Protein AF-A0A2A2JD00-F1 (afdb_monomer)

pLDDT: mean 73.94, std 16.07, range [34.22, 93.06]

Sequence (160 aa):
MKYFLAFIACAAAISVYSAYAQPIVPVPTADVITALKNIIAKLQTLVDSLTDTTFTTIYEILNELKNLLVSAPAGQIAGIISSLSTQILSLLTGALLQNPLGILGGNLLDLSVLTSLLNGVIAQLTAILAQLTTGLPITVPPVTLPVSLPTLPVPIPLLL

Nearest PDB structures (foldseek):
  2lfd-assembly1_A  TM=3.601E-01  e=4.058E+00  Escherichia coli

Secondary structure (DSSP, 8-state):
-HHHHHHHHHHHHHHHHHHH---SS---HHHHHHHHHHHHHHHHHHHHH-----HHHHHHHHHHHHHHHHT-SSHHHHHHHHHHHHHHHHHHHHHHHH-GGGGGSS--S-HHHHHHHHHHHHHHHHHHHHHHHHT----PPP----------PPPPP---

Solvent-accessible surface area (backbone atoms only — not comparable to full-atom values): 9407 Å² total; per-residue (Å²): 112,78,64,56,60,53,40,53,52,48,54,52,49,40,60,49,49,56,75,62,50,62,62,92,60,95,66,59,67,69,59,39,49,52,48,49,52,52,50,43,53,52,53,50,49,52,56,76,65,61,84,70,30,27,52,66,55,50,44,52,51,51,52,50,50,42,53,48,42,77,60,40,70,38,33,68,59,19,48,54,49,34,51,51,52,51,50,54,51,51,53,51,51,55,35,39,74,77,39,68,66,32,75,80,51,57,70,53,53,61,59,69,59,56,46,49,55,53,51,53,49,46,52,53,53,49,50,48,49,52,25,65,76,67,75,46,82,79,75,78,76,77,82,81,74,94,62,83,70,81,74,74,80,74,81,77,80,82,83,126

Mean predicted aligned error: 10.52 Å

Foldseek 3Di:
DVLVVVQVVLLVLLVVLLVVFAQPDDDPLVLQLVLLVVLLVVLVVLLVPDDAAASVNLSVVSVVLSVSLVSRNHSVLNNLSSVLSVVSVVQQVVLCVVPVCSNVDHGSHDSVVNSVSSVVSSVQSVLQSVCSVVVHDRDRDDPPDPDPDPPDPDPDPPDD

Radius of gyration: 17.59 Å; Cα contacts (8 Å, |Δi|>4): 135; chains: 1; bounding box: 35×56×49 Å

Structure (mmCIF, N/CA/C/O backbone):
data_AF-A0A2A2JD00-F1
#
_entry.id   AF-A0A2A2JD00-F1
#
loop_
_atom_site.group_PDB
_atom_site.id
_atom_site.type_symbol
_atom_site.label_atom_id
_atom_site.label_alt_id
_atom_site.label_comp_id
_atom_site.label_asym_id
_atom_site.label_entity_id
_atom_site.label_seq_id
_atom_site.pdbx_PDB_ins_code
_atom_site.Cartn_x
_atom_site.Cartn_y
_atom_site.Cartn_z
_atom_site.occupancy
_atom_site.B_iso_or_equiv
_atom_site.auth_seq_id
_atom_site.auth_comp_id
_atom_site.auth_asym_id
_atom_site.auth_atom_id
_atom_site.pdbx_PDB_model_num
ATOM 1 N N . MET A 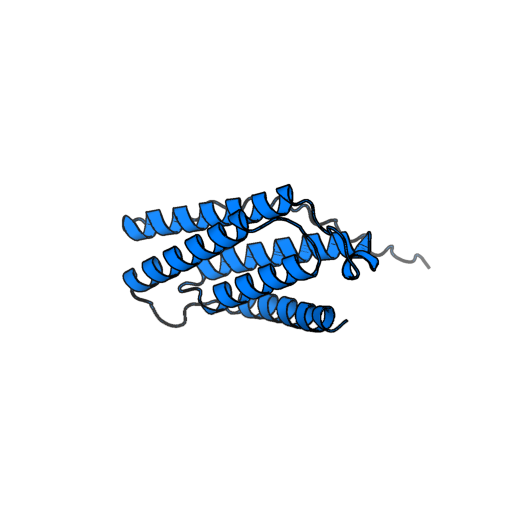1 1 ? 0.309 1.030 -23.909 1.00 49.91 1 MET A N 1
ATOM 2 C CA . MET A 1 1 ? -0.621 2.172 -23.711 1.00 49.91 1 MET A CA 1
ATOM 3 C C . MET A 1 1 ? -1.849 1.874 -22.836 1.00 49.91 1 MET A C 1
ATOM 5 O O . MET A 1 1 ? -2.216 2.769 -22.089 1.00 49.91 1 MET A O 1
ATOM 9 N N . LYS A 1 2 ? -2.464 0.671 -22.837 1.00 52.97 2 LYS A N 1
ATOM 10 C CA . LYS A 1 2 ? -3.618 0.357 -21.949 1.00 52.97 2 LYS A CA 1
ATOM 11 C C . LYS A 1 2 ? -3.350 0.603 -20.449 1.00 52.97 2 LYS A C 1
ATOM 13 O O . LYS A 1 2 ? -4.216 1.131 -19.764 1.00 52.97 2 LYS A O 1
ATOM 18 N N . TYR A 1 3 ? -2.144 0.299 -19.968 1.00 58.22 3 TYR A N 1
ATOM 19 C CA . TYR A 1 3 ? -1.772 0.483 -18.559 1.00 58.22 3 TYR A CA 1
ATOM 20 C C . TYR A 1 3 ? -1.554 1.943 -18.149 1.00 58.22 3 TYR A C 1
ATOM 22 O O . TYR A 1 3 ? -1.701 2.267 -16.982 1.00 58.22 3 TYR A O 1
ATOM 30 N N . PHE A 1 4 ? -1.251 2.844 -19.088 1.00 64.44 4 PHE A N 1
ATOM 31 C CA . PHE A 1 4 ? -0.940 4.239 -18.761 1.00 64.44 4 PHE A CA 1
ATOM 32 C C . PHE A 1 4 ? -2.195 5.044 -18.392 1.00 64.44 4 PHE A C 1
ATOM 34 O O . PHE A 1 4 ? -2.208 5.773 -17.408 1.00 64.44 4 PHE A O 1
ATOM 41 N N . LEU A 1 5 ? -3.292 4.854 -19.130 1.00 64.50 5 LEU A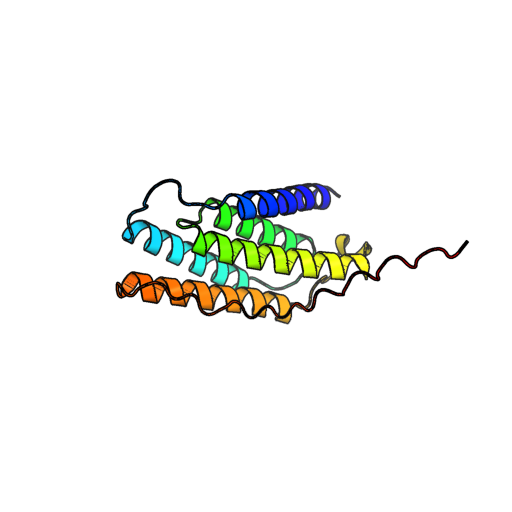 N 1
ATOM 42 C CA . LEU A 1 5 ? -4.590 5.449 -18.788 1.00 64.50 5 LEU A CA 1
ATOM 43 C C . LEU A 1 5 ? -5.165 4.858 -17.493 1.00 64.50 5 LEU A C 1
ATOM 45 O O . LEU A 1 5 ? -5.657 5.602 -16.648 1.00 64.50 5 LEU A O 1
ATOM 49 N N . ALA A 1 6 ? -5.054 3.536 -17.310 1.00 64.38 6 ALA A N 1
ATOM 50 C CA . ALA A 1 6 ? -5.448 2.871 -16.066 1.00 64.38 6 ALA A CA 1
ATOM 51 C C . ALA A 1 6 ? -4.623 3.370 -14.868 1.00 64.38 6 ALA A C 1
ATOM 53 O O . ALA A 1 6 ? -5.159 3.562 -13.780 1.00 64.38 6 ALA A O 1
ATOM 54 N N . PHE A 1 7 ? -3.338 3.649 -15.086 1.00 69.31 7 PHE A N 1
ATOM 55 C CA . PHE A 1 7 ? -2.452 4.253 -14.103 1.00 69.31 7 PHE A CA 1
ATOM 56 C C . PHE A 1 7 ? -2.889 5.669 -13.719 1.00 69.31 7 PHE A C 1
ATOM 58 O O . PHE A 1 7 ? -3.037 5.939 -12.532 1.00 69.31 7 PHE A O 1
ATOM 65 N N . ILE A 1 8 ? -3.162 6.553 -14.688 1.00 70.19 8 ILE A N 1
ATOM 66 C CA . ILE A 1 8 ? -3.635 7.919 -14.397 1.00 70.19 8 ILE A CA 1
ATOM 67 C C . ILE A 1 8 ? -4.949 7.872 -13.609 1.00 70.19 8 ILE A C 1
ATOM 69 O O . ILE A 1 8 ? -5.103 8.588 -12.622 1.00 70.19 8 ILE A O 1
ATOM 73 N N . ALA A 1 9 ? -5.876 6.992 -13.997 1.00 71.69 9 ALA A N 1
ATOM 74 C CA . ALA A 1 9 ? -7.127 6.798 -13.271 1.00 71.69 9 ALA A CA 1
ATOM 75 C C . ALA A 1 9 ? -6.897 6.275 -11.841 1.00 71.69 9 ALA A C 1
ATOM 77 O O . ALA A 1 9 ? -7.543 6.744 -10.905 1.00 71.69 9 ALA A O 1
ATOM 78 N N . CYS A 1 10 ? -5.959 5.343 -11.652 1.00 74.75 10 CYS A N 1
ATOM 79 C CA . CYS A 1 10 ? -5.591 4.825 -10.335 1.00 74.75 10 CYS A CA 1
ATOM 80 C C . CYS A 1 10 ? -4.946 5.906 -9.458 1.00 74.75 10 CYS A C 1
ATOM 82 O O . CYS A 1 10 ? -5.324 6.056 -8.299 1.00 74.75 10 CYS A O 1
ATOM 84 N N . ALA A 1 11 ? -4.023 6.692 -10.016 1.00 69.69 11 ALA A N 1
ATOM 85 C CA . ALA A 1 11 ? -3.373 7.801 -9.329 1.00 69.69 11 ALA A CA 1
ATOM 86 C C . ALA A 1 11 ? -4.392 8.865 -8.895 1.00 69.69 11 ALA A C 1
ATOM 88 O O . ALA A 1 11 ? -4.402 9.270 -7.736 1.00 69.69 11 ALA A O 1
ATOM 89 N N . ALA A 1 12 ? -5.309 9.246 -9.790 1.00 70.56 12 ALA A N 1
ATOM 90 C CA . ALA A 1 12 ? -6.382 10.184 -9.479 1.00 70.56 12 ALA A CA 1
ATOM 91 C C . ALA A 1 12 ? -7.335 9.636 -8.404 1.00 70.56 12 ALA A C 1
ATOM 93 O O . ALA A 1 12 ? -7.697 10.360 -7.479 1.00 70.56 12 ALA A O 1
ATOM 94 N N . ALA A 1 13 ? -7.710 8.354 -8.483 1.00 70.00 13 ALA A N 1
ATOM 95 C CA . ALA A 1 13 ? -8.557 7.716 -7.479 1.00 70.00 13 ALA A CA 1
ATOM 96 C C . ALA A 1 13 ? -7.892 7.722 -6.098 1.00 70.00 13 ALA A C 1
ATOM 98 O O . ALA A 1 13 ? -8.535 8.103 -5.124 1.00 70.00 13 ALA A O 1
ATOM 99 N N . ILE A 1 14 ? -6.606 7.368 -6.020 1.00 69.69 14 ILE A N 1
ATOM 100 C CA . ILE A 1 14 ? -5.816 7.462 -4.788 1.00 69.69 14 ILE A CA 1
ATOM 101 C C . ILE A 1 14 ? -5.876 8.894 -4.251 1.00 69.69 14 ILE A C 1
ATOM 103 O O . ILE A 1 14 ? -6.304 9.078 -3.119 1.00 69.69 14 ILE A O 1
ATOM 107 N N . SER A 1 15 ? -5.555 9.907 -5.064 1.00 65.62 15 SER A N 1
ATOM 108 C CA . SER A 1 15 ? -5.590 11.313 -4.634 1.00 65.62 15 SER A CA 1
ATOM 109 C C . SER A 1 15 ? -6.959 11.756 -4.103 1.00 65.62 15 SER A C 1
ATOM 111 O O . SER A 1 15 ? -7.019 12.515 -3.137 1.00 65.62 15 SER A O 1
ATOM 113 N N . VAL A 1 16 ? -8.058 11.270 -4.689 1.00 66.88 16 VAL A N 1
ATOM 114 C CA . VAL A 1 16 ? -9.419 11.565 -4.218 1.00 66.88 16 VAL A CA 1
ATOM 115 C C . VAL A 1 16 ? -9.714 10.842 -2.903 1.00 66.88 16 VAL A C 1
ATOM 117 O O . VAL A 1 16 ? -10.095 11.488 -1.932 1.00 66.88 16 VAL A O 1
ATOM 120 N N . TYR A 1 17 ? -9.504 9.527 -2.818 1.00 65.88 17 TYR A N 1
ATOM 121 C CA . TYR A 1 17 ? -9.761 8.770 -1.584 1.00 65.88 17 TYR A CA 1
ATOM 122 C C . TYR A 1 17 ? -8.909 9.267 -0.412 1.00 65.88 17 TYR A C 1
ATOM 124 O O . TYR A 1 17 ? -9.400 9.369 0.711 1.00 65.88 17 TYR A O 1
ATOM 132 N N . SER A 1 18 ? -7.667 9.664 -0.683 1.00 59.66 18 SER A N 1
ATOM 133 C CA . SER A 1 18 ? -6.764 10.306 0.268 1.00 59.66 18 SER A CA 1
ATOM 134 C C . SER A 1 18 ? -7.331 11.588 0.886 1.00 59.66 18 SER A C 1
ATOM 136 O O . SER A 1 18 ? -7.032 11.879 2.042 1.00 59.66 18 SER A O 1
ATOM 138 N N . ALA A 1 19 ? -8.147 12.342 0.145 1.00 56.69 19 ALA A N 1
ATOM 139 C CA . ALA A 1 19 ? -8.769 13.578 0.617 1.00 56.69 19 ALA A CA 1
ATOM 140 C C . ALA A 1 19 ? -10.056 13.340 1.430 1.00 56.69 19 ALA A C 1
ATOM 142 O O . ALA A 1 19 ? -10.442 14.197 2.222 1.00 56.69 19 ALA A O 1
ATOM 143 N N . TYR A 1 20 ? -10.709 12.184 1.256 1.00 57.91 20 TYR A N 1
ATOM 144 C CA . TYR A 1 20 ? -12.031 11.887 1.828 1.00 57.91 20 TYR A CA 1
ATOM 145 C C . TYR A 1 20 ? -12.048 10.752 2.860 1.00 57.91 20 TYR A C 1
ATOM 147 O O . TYR A 1 20 ? -13.120 10.404 3.355 1.00 57.91 20 TYR A O 1
ATOM 155 N N . ALA A 1 21 ? -10.903 10.163 3.213 1.00 54.38 21 ALA 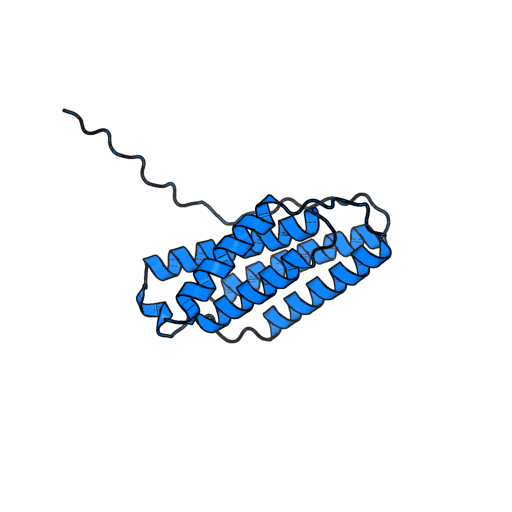A N 1
ATOM 156 C CA . ALA A 1 21 ? -10.849 9.063 4.171 1.00 54.38 21 ALA A CA 1
ATOM 157 C C . ALA A 1 21 ? -11.115 9.527 5.618 1.00 54.38 21 ALA A C 1
ATOM 159 O O . ALA A 1 21 ? -10.206 9.718 6.425 1.00 54.38 21 ALA A O 1
ATOM 160 N N . GLN A 1 22 ? -12.389 9.707 5.954 1.00 52.88 22 GLN A N 1
ATOM 161 C CA . GLN A 1 22 ? -12.879 9.959 7.306 1.00 52.88 22 GLN A CA 1
ATOM 162 C C . GLN A 1 22 ? -13.834 8.817 7.689 1.00 52.88 22 GLN A C 1
ATOM 164 O O . GLN A 1 22 ? -14.703 8.467 6.887 1.00 52.88 22 GLN A O 1
ATOM 169 N N . PRO A 1 23 ? -13.720 8.220 8.889 1.00 51.12 23 PRO A N 1
ATOM 170 C CA . PRO A 1 23 ? -14.723 7.276 9.352 1.00 51.12 23 PRO A CA 1
ATOM 171 C C . PRO A 1 23 ? -15.998 8.055 9.689 1.00 51.12 23 PRO A C 1
ATOM 173 O O . PRO A 1 23 ? -16.019 8.858 10.616 1.00 51.12 23 PRO A O 1
ATOM 176 N N . ILE A 1 24 ? -17.060 7.828 8.916 1.00 50.94 24 ILE A N 1
ATOM 177 C CA . ILE A 1 24 ? -18.369 8.480 9.105 1.00 50.94 24 ILE A CA 1
ATOM 178 C C . ILE A 1 24 ? -19.138 7.821 10.274 1.00 50.94 24 ILE A C 1
ATOM 180 O O . ILE A 1 24 ? -20.125 8.362 10.765 1.00 50.94 24 ILE A O 1
ATOM 184 N N . VAL A 1 25 ? -18.668 6.667 10.770 1.00 50.62 25 VAL A N 1
ATOM 185 C CA . VAL A 1 25 ? -19.297 5.891 11.849 1.00 50.62 25 VAL A CA 1
ATOM 186 C C . VAL A 1 25 ? -18.210 5.253 12.729 1.00 50.62 25 VAL A C 1
ATOM 188 O O . VAL A 1 25 ? -17.207 4.784 12.184 1.00 50.62 25 VAL A O 1
ATOM 191 N N . PRO A 1 26 ? -18.365 5.203 14.067 1.00 58.91 26 PRO A N 1
ATOM 192 C CA . PRO A 1 26 ? -17.464 4.435 14.922 1.00 58.91 26 PRO A CA 1
ATOM 193 C C . PRO A 1 26 ? -17.514 2.944 14.553 1.00 58.91 26 PRO A C 1
ATOM 195 O O . PRO A 1 26 ? -18.545 2.289 14.690 1.00 58.91 26 PRO A O 1
ATOM 198 N N . VAL A 1 27 ? -16.386 2.418 14.072 1.00 65.56 27 VAL A N 1
ATOM 199 C CA . VAL A 1 27 ? -16.188 0.995 13.761 1.00 65.56 27 VAL A CA 1
ATOM 200 C C . VAL A 1 27 ? -15.742 0.270 15.038 1.00 65.56 27 VAL A C 1
ATOM 202 O O . VAL A 1 27 ? -14.886 0.801 15.753 1.00 65.56 27 VAL A O 1
ATOM 205 N N . PRO A 1 28 ? -16.269 -0.929 15.352 1.00 73.69 28 PRO A N 1
ATOM 206 C CA . PRO A 1 28 ? -15.815 -1.703 16.504 1.00 73.69 28 PRO A CA 1
ATOM 207 C C . PRO A 1 28 ? -14.303 -1.961 16.465 1.00 73.69 28 PRO A C 1
ATOM 209 O O . PRO A 1 28 ? -13.758 -2.378 15.444 1.00 73.69 28 PRO A O 1
ATOM 212 N N . THR A 1 29 ? -13.614 -1.781 17.595 1.00 74.56 29 THR A N 1
ATOM 213 C CA . THR A 1 29 ? -12.149 -1.936 17.687 1.00 74.56 29 THR A CA 1
ATOM 214 C C . THR A 1 29 ? -11.658 -3.305 17.198 1.00 74.56 29 THR A C 1
ATOM 216 O O . THR A 1 29 ? -10.599 -3.396 16.582 1.00 74.56 29 THR A O 1
ATOM 219 N N . ALA A 1 30 ? -12.432 -4.373 17.418 1.00 77.56 30 ALA A N 1
ATOM 220 C CA . ALA A 1 30 ? -12.103 -5.720 16.947 1.00 77.56 30 ALA A CA 1
ATOM 221 C C . ALA A 1 30 ? -12.075 -5.829 15.407 1.00 77.56 30 ALA A C 1
ATOM 223 O O . ALA A 1 30 ? -11.189 -6.483 14.846 1.00 77.56 30 ALA A O 1
ATOM 224 N N . ASP A 1 31 ? -12.991 -5.139 14.725 1.00 78.81 31 ASP A N 1
ATOM 225 C CA . ASP A 1 31 ? -13.056 -5.100 13.262 1.00 78.81 31 ASP A CA 1
ATOM 226 C C . ASP A 1 31 ? -11.908 -4.257 12.696 1.00 78.81 31 ASP A C 1
ATOM 228 O O . ASP A 1 31 ? -11.260 -4.659 11.727 1.00 78.81 31 ASP A O 1
ATOM 232 N N . VAL A 1 32 ? -11.570 -3.145 13.365 1.00 80.25 32 VAL A N 1
ATOM 233 C CA . VAL A 1 32 ? -10.391 -2.322 13.038 1.00 80.25 32 VAL A CA 1
ATOM 234 C C . VAL A 1 32 ? -9.104 -3.145 13.151 1.00 80.25 32 VAL A C 1
ATOM 236 O O . VA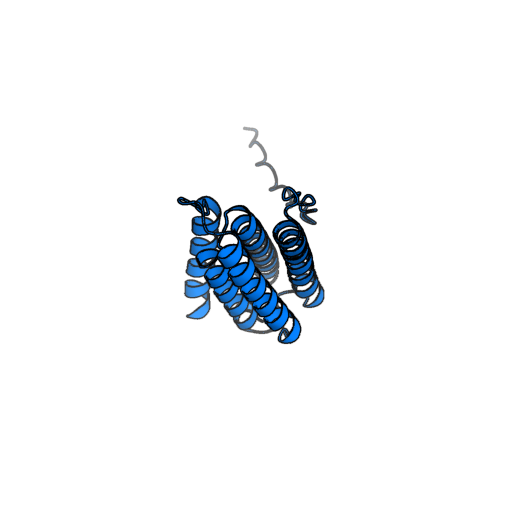L A 1 32 ? -8.280 -3.122 12.237 1.00 80.25 32 VAL A O 1
ATOM 239 N N . ILE A 1 33 ? -8.936 -3.909 14.235 1.00 83.81 33 ILE A N 1
ATOM 240 C CA . ILE A 1 33 ? -7.771 -4.783 14.455 1.00 83.81 33 ILE A CA 1
ATOM 241 C C . ILE A 1 33 ? -7.667 -5.849 13.357 1.00 83.81 33 ILE A C 1
ATOM 243 O O . ILE A 1 33 ? -6.579 -6.083 12.826 1.00 83.81 33 ILE A O 1
ATOM 247 N N . THR A 1 34 ? -8.781 -6.492 13.005 1.00 86.69 34 THR A N 1
ATOM 248 C CA . THR A 1 34 ? -8.810 -7.549 11.982 1.00 86.69 34 THR A CA 1
ATOM 249 C C . THR A 1 34 ? -8.465 -6.996 10.603 1.00 86.69 34 THR A C 1
ATOM 251 O O . THR A 1 34 ? -7.601 -7.541 9.911 1.00 86.69 34 THR A O 1
ATOM 254 N N . ALA A 1 35 ? -9.074 -5.873 10.224 1.00 84.88 35 ALA A N 1
ATOM 255 C CA . ALA A 1 35 ? -8.771 -5.199 8.969 1.00 84.88 35 ALA A CA 1
ATOM 256 C C . ALA A 1 35 ? -7.306 -4.734 8.912 1.00 84.88 35 ALA A C 1
ATOM 258 O O . ALA A 1 35 ? -6.632 -4.963 7.910 1.00 84.88 35 ALA A O 1
ATOM 259 N N . LEU A 1 36 ? -6.773 -4.166 9.999 1.00 85.62 36 LEU A N 1
ATOM 260 C CA . LEU A 1 36 ? -5.380 -3.723 10.069 1.00 85.62 36 LEU A CA 1
ATOM 261 C C . LEU A 1 36 ? -4.385 -4.885 9.930 1.00 85.62 36 LEU A C 1
ATOM 263 O O . LEU A 1 36 ? -3.415 -4.764 9.184 1.00 85.62 36 LEU A O 1
ATOM 267 N N . LYS A 1 37 ? -4.646 -6.033 10.570 1.00 89.88 37 LYS A N 1
ATOM 268 C CA . LYS A 1 37 ? -3.843 -7.255 10.380 1.00 89.88 37 LYS A CA 1
ATOM 269 C C . LYS A 1 37 ? -3.830 -7.705 8.919 1.00 89.88 37 LYS A C 1
ATOM 271 O O . LYS A 1 37 ? -2.764 -8.014 8.392 1.00 89.88 37 LYS A O 1
ATOM 276 N N . ASN A 1 38 ? -4.988 -7.695 8.257 1.00 90.88 38 ASN A N 1
ATOM 277 C CA . ASN A 1 38 ? -5.093 -8.063 6.844 1.00 90.88 38 ASN A CA 1
ATOM 278 C C . ASN A 1 38 ? -4.329 -7.089 5.935 1.00 90.88 38 ASN A C 1
ATOM 280 O O . ASN A 1 38 ? -3.649 -7.528 5.009 1.00 90.88 38 ASN A O 1
ATOM 284 N N . ILE A 1 39 ? -4.402 -5.782 6.210 1.00 87.75 39 ILE A N 1
ATOM 285 C CA . ILE A 1 39 ? -3.645 -4.758 5.474 1.00 87.75 39 ILE A CA 1
ATOM 286 C C . ILE A 1 39 ? -2.138 -5.000 5.624 1.00 87.75 39 ILE A C 1
ATOM 288 O O . ILE A 1 39 ? -1.430 -5.042 4.619 1.00 87.75 39 ILE A O 1
ATOM 292 N N . ILE A 1 40 ? -1.651 -5.206 6.852 1.00 89.38 40 ILE A N 1
ATOM 293 C CA . ILE A 1 40 ? -0.230 -5.475 7.122 1.00 89.38 40 ILE A CA 1
ATOM 294 C C . ILE A 1 40 ? 0.235 -6.734 6.381 1.00 89.38 40 ILE A C 1
ATOM 296 O O . ILE A 1 40 ? 1.254 -6.694 5.700 1.00 89.38 40 ILE A O 1
ATOM 300 N N . ALA A 1 41 ? -0.528 -7.829 6.450 1.00 93.06 41 ALA A N 1
ATOM 301 C CA . ALA A 1 41 ? -0.179 -9.079 5.776 1.00 93.06 41 ALA A CA 1
ATOM 302 C C . ALA A 1 41 ? -0.106 -8.925 4.246 1.00 93.06 41 ALA A C 1
ATOM 304 O O . ALA A 1 41 ? 0.807 -9.451 3.607 1.00 93.06 41 ALA A O 1
ATOM 305 N N . LYS A 1 42 ? -1.036 -8.168 3.652 1.00 92.19 42 LYS A N 1
ATOM 306 C CA . LYS A 1 42 ? -1.018 -7.866 2.215 1.00 92.19 42 LYS A CA 1
ATOM 307 C C . LYS A 1 42 ? 0.187 -7.017 1.819 1.00 92.19 42 LYS A C 1
ATOM 309 O O . LYS A 1 42 ? 0.834 -7.323 0.824 1.00 92.19 42 LYS A O 1
ATOM 314 N N . LEU A 1 43 ? 0.520 -5.993 2.606 1.00 89.31 43 LEU A N 1
ATOM 315 C CA . LEU A 1 43 ? 1.714 -5.176 2.373 1.00 89.31 43 LEU A CA 1
ATOM 316 C C . LEU A 1 43 ? 3.002 -5.998 2.506 1.00 89.31 43 LEU A C 1
ATOM 318 O O . LEU A 1 43 ? 3.892 -5.851 1.676 1.00 89.31 43 LEU A O 1
ATOM 322 N N . GLN A 1 44 ? 3.084 -6.893 3.493 1.00 92.00 44 GLN A N 1
ATOM 323 C CA . GLN A 1 44 ? 4.223 -7.800 3.647 1.00 92.00 44 GLN A CA 1
ATOM 324 C C . GLN A 1 44 ? 4.358 -8.729 2.435 1.00 92.00 44 GLN A C 1
ATOM 326 O O . GLN A 1 44 ? 5.439 -8.858 1.877 1.00 92.00 44 GLN A O 1
ATOM 331 N N . THR A 1 45 ? 3.241 -9.285 1.956 1.00 93.06 45 THR A N 1
ATOM 332 C CA . THR A 1 45 ? 3.225 -10.114 0.740 1.00 93.06 45 THR A CA 1
ATOM 333 C C . THR A 1 45 ? 3.719 -9.332 -0.481 1.00 93.06 45 THR A C 1
ATOM 335 O O . THR A 1 45 ? 4.495 -9.862 -1.273 1.00 93.06 45 THR A O 1
ATOM 338 N N . LEU A 1 46 ? 3.316 -8.062 -0.627 1.00 89.19 46 LEU A N 1
ATOM 339 C CA . LEU A 1 46 ? 3.832 -7.194 -1.691 1.00 89.19 46 LEU A CA 1
ATOM 340 C C . LEU A 1 46 ? 5.353 -7.035 -1.587 1.00 89.19 46 LEU A C 1
ATOM 342 O O . LEU A 1 46 ? 6.033 -7.206 -2.593 1.00 89.19 46 LEU A O 1
ATOM 346 N N . VAL A 1 47 ? 5.887 -6.776 -0.389 1.00 89.44 47 VAL A N 1
ATOM 347 C CA . VAL A 1 47 ? 7.339 -6.679 -0.154 1.00 89.44 47 VAL A CA 1
ATOM 348 C C . VAL A 1 47 ? 8.060 -7.975 -0.513 1.00 89.44 47 VAL A C 1
ATOM 350 O O . VAL A 1 47 ? 9.067 -7.935 -1.212 1.00 89.44 47 VAL A O 1
ATOM 353 N N . ASP A 1 48 ? 7.540 -9.117 -0.079 1.00 90.06 48 ASP A N 1
ATOM 354 C CA . ASP A 1 48 ? 8.196 -10.409 -0.287 1.00 90.06 48 ASP A CA 1
ATOM 355 C C . ASP A 1 48 ? 8.144 -10.859 -1.762 1.00 90.06 48 ASP A C 1
ATOM 357 O O . ASP A 1 48 ? 9.008 -11.604 -2.223 1.00 90.06 48 ASP A O 1
ATOM 361 N N . SER A 1 49 ? 7.138 -10.398 -2.516 1.00 87.94 49 SER A N 1
ATOM 362 C CA . SER A 1 49 ? 6.946 -10.711 -3.944 1.00 87.94 49 SER A CA 1
ATOM 363 C C . SER A 1 49 ? 7.628 -9.735 -4.912 1.00 87.94 49 SER A C 1
ATOM 365 O O . SER A 1 49 ? 7.670 -9.987 -6.120 1.00 87.94 49 SER A O 1
ATOM 367 N N . LEU A 1 50 ? 8.165 -8.624 -4.402 1.00 88.12 50 LEU A N 1
ATOM 368 C CA . LEU A 1 50 ? 8.805 -7.581 -5.198 1.00 88.12 50 LEU A CA 1
ATOM 369 C C . LEU A 1 50 ? 10.126 -8.082 -5.797 1.00 88.12 50 LEU A C 1
ATOM 371 O O . LEU A 1 50 ? 11.134 -8.225 -5.109 1.00 88.12 50 LEU A O 1
ATOM 375 N N . THR A 1 51 ? 10.124 -8.319 -7.107 1.00 87.50 51 THR A N 1
ATOM 376 C CA . THR A 1 51 ? 11.291 -8.825 -7.855 1.00 87.50 51 THR A CA 1
ATOM 377 C C . THR A 1 51 ? 11.850 -7.817 -8.857 1.00 87.50 51 THR A C 1
ATOM 379 O O . THR A 1 51 ? 13.024 -7.888 -9.218 1.00 87.50 51 THR A O 1
ATOM 382 N N . ASP A 1 52 ? 11.039 -6.844 -9.269 1.00 88.62 52 ASP A N 1
ATOM 383 C CA . ASP A 1 52 ? 11.400 -5.783 -10.200 1.00 88.62 52 ASP A CA 1
ATOM 384 C C . ASP A 1 52 ? 10.621 -4.495 -9.894 1.00 88.62 52 ASP A C 1
ATOM 386 O O . ASP A 1 52 ? 9.766 -4.448 -9.007 1.00 88.62 52 ASP A O 1
ATOM 390 N N . THR A 1 53 ? 10.938 -3.427 -10.620 1.00 85.69 53 THR A N 1
ATOM 391 C CA . THR A 1 53 ? 10.248 -2.133 -10.525 1.00 85.69 53 THR A CA 1
ATOM 392 C C . THR A 1 53 ? 9.786 -1.664 -11.898 1.00 85.69 53 THR A C 1
ATOM 394 O O . THR A 1 53 ? 9.861 -0.479 -12.238 1.00 85.69 53 THR A O 1
ATOM 397 N N . THR A 1 54 ? 9.329 -2.596 -12.731 1.00 88.44 54 THR A N 1
ATOM 398 C CA . THR A 1 54 ? 8.752 -2.251 -14.029 1.00 88.44 54 THR A CA 1
ATOM 399 C C . THR A 1 54 ? 7.453 -1.464 -13.858 1.00 88.44 54 THR A C 1
ATOM 401 O O . THR A 1 54 ? 6.798 -1.500 -12.814 1.00 88.44 54 THR A O 1
ATOM 404 N N . PHE A 1 55 ? 7.039 -0.750 -14.908 1.00 83.62 55 PHE A N 1
ATOM 405 C CA . PHE A 1 55 ? 5.788 0.015 -14.890 1.00 83.62 55 PHE A CA 1
ATOM 406 C C . PHE A 1 55 ? 4.572 -0.841 -14.508 1.00 83.62 55 PHE A C 1
ATOM 408 O O . PHE A 1 55 ? 3.695 -0.380 -13.780 1.00 83.62 55 PHE A O 1
ATOM 415 N N . THR A 1 56 ? 4.527 -2.086 -14.989 1.00 84.12 56 THR A N 1
ATOM 416 C CA . THR A 1 56 ? 3.445 -3.033 -14.695 1.00 84.12 56 THR A CA 1
ATOM 417 C C . THR A 1 56 ? 3.404 -3.371 -13.209 1.00 84.12 56 THR A C 1
ATOM 419 O O . THR A 1 56 ? 2.361 -3.189 -12.585 1.00 84.12 56 THR A O 1
ATOM 422 N N . THR A 1 57 ? 4.539 -3.761 -12.627 1.00 87.31 57 THR A N 1
ATOM 423 C CA . THR A 1 57 ? 4.652 -4.082 -11.198 1.00 87.31 57 THR A CA 1
ATOM 424 C C . THR A 1 57 ? 4.278 -2.882 -10.326 1.00 87.31 57 THR A C 1
ATOM 426 O O . THR A 1 57 ? 3.507 -3.006 -9.377 1.00 87.31 57 THR A O 1
ATOM 429 N N . ILE A 1 58 ? 4.734 -1.676 -10.684 1.00 86.19 58 ILE A N 1
ATOM 430 C CA . ILE A 1 58 ? 4.378 -0.453 -9.948 1.00 86.19 58 ILE A CA 1
ATOM 431 C C . ILE A 1 58 ? 2.876 -0.150 -10.058 1.00 86.19 58 ILE A C 1
ATOM 433 O O . ILE A 1 58 ? 2.252 0.243 -9.070 1.00 86.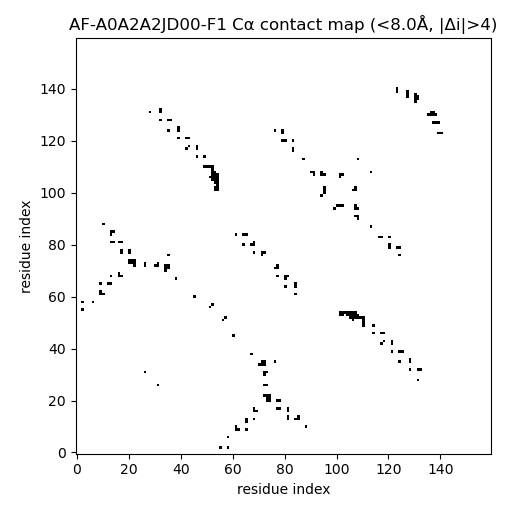19 58 ILE A O 1
ATOM 437 N N . TYR A 1 59 ? 2.270 -0.348 -11.231 1.00 84.44 59 TYR A N 1
ATOM 438 C CA . TYR A 1 59 ? 0.823 -0.212 -11.397 1.00 84.44 59 TYR A CA 1
ATOM 439 C C . TYR A 1 59 ? 0.051 -1.205 -10.517 1.00 84.44 59 TYR A C 1
ATOM 441 O O . TYR A 1 59 ? -0.931 -0.815 -9.884 1.00 84.44 59 TYR A O 1
ATOM 449 N N . GLU A 1 60 ? 0.487 -2.462 -10.442 1.00 87.31 60 GLU A N 1
ATOM 450 C CA . GLU A 1 60 ? -0.144 -3.483 -9.598 1.00 87.31 60 GLU A CA 1
ATOM 451 C C . GLU A 1 60 ? -0.059 -3.126 -8.112 1.00 87.31 60 GLU A C 1
ATOM 453 O O . GLU A 1 60 ? -1.068 -3.205 -7.408 1.00 87.31 60 GLU A O 1
ATOM 458 N N . ILE A 1 61 ? 1.093 -2.620 -7.662 1.00 88.00 61 ILE A N 1
ATOM 459 C CA . ILE A 1 61 ? 1.271 -2.106 -6.299 1.00 88.00 61 ILE A CA 1
ATOM 460 C C . ILE A 1 61 ? 0.300 -0.961 -6.032 1.00 88.00 61 ILE A C 1
ATOM 462 O O . ILE A 1 61 ? -0.431 -0.998 -5.047 1.00 88.00 61 ILE A O 1
ATOM 466 N N . LEU A 1 62 ? 0.235 0.039 -6.912 1.00 86.88 62 LEU A N 1
ATOM 467 C CA . LEU A 1 62 ? -0.685 1.166 -6.746 1.00 86.88 62 LEU A CA 1
ATOM 468 C C . LEU A 1 62 ? -2.150 0.721 -6.747 1.00 86.88 62 LEU A C 1
ATOM 470 O O . LEU A 1 62 ? -2.955 1.253 -5.981 1.00 86.88 62 LEU A O 1
ATOM 474 N N . ASN A 1 63 ? -2.502 -0.271 -7.562 1.00 85.75 63 ASN A N 1
ATOM 475 C CA . ASN A 1 63 ? -3.847 -0.823 -7.578 1.00 85.75 63 ASN A CA 1
ATOM 476 C C . ASN A 1 63 ? -4.181 -1.547 -6.265 1.00 85.75 63 ASN A C 1
ATOM 478 O O . ASN A 1 63 ? -5.289 -1.378 -5.750 1.00 85.75 63 ASN A O 1
ATOM 482 N N . GLU A 1 64 ? -3.239 -2.296 -5.691 1.00 88.38 64 GLU A N 1
ATOM 483 C CA . GLU A 1 64 ? -3.440 -2.918 -4.382 1.00 88.38 64 GLU A CA 1
ATOM 484 C C . GLU A 1 64 ? -3.514 -1.863 -3.273 1.00 88.38 64 GLU A C 1
ATOM 486 O O . GLU A 1 64 ? -4.431 -1.910 -2.456 1.00 88.38 64 GLU A O 1
ATOM 491 N N . LEU A 1 65 ? -2.654 -0.840 -3.290 1.00 86.75 65 LEU A N 1
ATOM 492 C CA . LEU A 1 65 ? -2.718 0.277 -2.341 1.00 86.75 65 LEU A CA 1
ATOM 493 C C . LEU A 1 65 ? -4.059 1.018 -2.406 1.00 86.75 65 LEU A C 1
ATOM 495 O O . LEU A 1 65 ? -4.634 1.332 -1.365 1.00 86.75 65 LEU A O 1
ATOM 499 N N . LYS A 1 66 ? -4.609 1.230 -3.606 1.00 85.38 66 LYS A N 1
ATOM 500 C CA . LYS A 1 66 ? -5.965 1.765 -3.793 1.00 85.38 66 LYS A CA 1
ATOM 501 C C . LYS A 1 66 ? -7.013 0.863 -3.131 1.00 85.38 66 LYS A C 1
ATOM 503 O O . LYS A 1 66 ? -7.888 1.364 -2.429 1.00 85.38 66 LYS A O 1
ATOM 508 N N . ASN A 1 67 ? -6.930 -0.456 -3.317 1.00 86.19 67 ASN A N 1
ATOM 509 C CA . ASN A 1 67 ? -7.866 -1.403 -2.698 1.00 86.19 67 ASN A CA 1
ATOM 510 C C . ASN A 1 67 ? -7.760 -1.388 -1.162 1.00 86.19 67 ASN A C 1
ATOM 512 O O . ASN A 1 67 ? -8.779 -1.428 -0.467 1.00 86.19 67 ASN A O 1
ATOM 516 N N . LEU A 1 68 ? -6.537 -1.292 -0.629 1.00 85.12 68 LEU A N 1
ATOM 517 C CA . LEU A 1 68 ? -6.282 -1.167 0.807 1.00 85.12 68 LEU A CA 1
ATOM 518 C C . LEU A 1 68 ? -6.835 0.148 1.365 1.00 85.12 68 LEU A C 1
ATOM 520 O O . LEU A 1 68 ? -7.421 0.147 2.443 1.00 85.12 68 LEU A O 1
ATOM 524 N N . LEU A 1 69 ? -6.705 1.247 0.619 1.00 82.00 69 LEU A N 1
ATOM 525 C CA . LEU A 1 69 ? -7.225 2.559 0.999 1.00 82.00 69 LEU A CA 1
ATOM 526 C C . LEU A 1 69 ? -8.758 2.561 1.094 1.00 82.00 69 LEU A C 1
ATOM 528 O O . LEU A 1 69 ? -9.306 3.078 2.063 1.00 82.00 69 LEU A O 1
ATOM 532 N N . VAL A 1 70 ? -9.445 1.929 0.137 1.00 79.06 70 VAL A N 1
ATOM 533 C CA . VAL A 1 70 ? -10.912 1.752 0.168 1.00 79.06 70 VAL A CA 1
ATOM 534 C C . VAL A 1 70 ? -11.353 0.888 1.353 1.00 79.06 70 VAL A C 1
ATOM 536 O O . VAL A 1 70 ? -12.427 1.097 1.909 1.00 79.06 70 VAL A O 1
ATOM 539 N N . SER A 1 71 ? -10.517 -0.069 1.753 1.00 75.25 71 SER A N 1
ATOM 540 C CA . SER A 1 71 ? -10.805 -1.013 2.839 1.00 75.25 71 SER A CA 1
ATOM 541 C C . SER A 1 71 ? -10.315 -0.530 4.210 1.00 75.25 71 SER A C 1
ATOM 543 O O . SER A 1 71 ? -10.381 -1.280 5.185 1.00 75.25 71 SER A O 1
ATOM 545 N N . ALA A 1 72 ? -9.770 0.687 4.299 1.00 77.00 72 ALA A N 1
ATOM 546 C CA . ALA A 1 72 ? -9.158 1.183 5.520 1.00 77.00 72 ALA A CA 1
ATOM 547 C C . ALA A 1 72 ? -10.232 1.457 6.592 1.00 77.00 72 ALA A C 1
ATOM 549 O O . ALA A 1 72 ? -11.135 2.265 6.373 1.00 77.00 72 ALA A O 1
ATOM 550 N N . PRO A 1 73 ? -10.131 0.838 7.782 1.00 71.31 73 PRO A N 1
ATOM 551 C CA . PRO A 1 73 ? -11.192 0.889 8.790 1.00 71.31 73 PRO A CA 1
ATOM 552 C C . PRO A 1 73 ? -11.210 2.202 9.592 1.00 71.31 73 PRO A C 1
ATOM 554 O O . PRO A 1 73 ? -12.155 2.465 10.330 1.00 71.31 73 PRO A O 1
ATOM 557 N N . ALA A 1 74 ? -10.158 3.021 9.483 1.00 74.56 74 ALA A N 1
ATOM 558 C CA . ALA A 1 74 ? -10.024 4.289 10.189 1.00 74.56 74 ALA A CA 1
ATOM 559 C C . ALA A 1 74 ? -9.255 5.312 9.345 1.00 74.56 74 ALA A C 1
ATOM 561 O O . ALA A 1 74 ? -8.323 4.954 8.619 1.00 74.56 74 ALA A O 1
ATOM 562 N N . GLY A 1 75 ? -9.588 6.597 9.508 1.00 72.56 75 GLY A N 1
ATOM 563 C CA . GLY A 1 75 ? -8.970 7.691 8.747 1.00 72.56 75 GLY A CA 1
ATOM 564 C C . GLY A 1 75 ? -7.452 7.786 8.925 1.00 72.56 75 GLY A C 1
ATOM 565 O O . GLY A 1 75 ? -6.736 8.113 7.989 1.00 72.56 75 GLY A O 1
ATOM 566 N N . GLN A 1 76 ? -6.929 7.413 10.094 1.00 74.81 76 GLN A N 1
ATOM 567 C CA . GLN A 1 76 ? -5.488 7.380 10.351 1.00 74.81 76 GLN A CA 1
ATOM 568 C C . GLN A 1 76 ? -4.764 6.280 9.554 1.00 74.81 76 GLN A C 1
ATOM 570 O O . GLN A 1 76 ? -3.710 6.534 8.977 1.00 74.81 76 GLN A O 1
ATOM 575 N N . ILE A 1 77 ? -5.346 5.076 9.475 1.00 79.69 77 ILE A N 1
ATOM 576 C CA . ILE A 1 77 ? -4.812 3.967 8.665 1.00 79.69 77 ILE A CA 1
ATOM 577 C C . ILE A 1 77 ? -4.866 4.348 7.184 1.00 79.69 77 ILE A C 1
ATOM 579 O O . ILE A 1 77 ? -3.888 4.178 6.457 1.00 79.69 77 ILE A O 1
ATOM 583 N N . ALA A 1 78 ? -5.981 4.941 6.756 1.00 78.56 78 ALA A N 1
ATOM 584 C CA . ALA A 1 78 ? -6.123 5.464 5.407 1.00 78.56 78 ALA A CA 1
ATOM 585 C C . ALA A 1 78 ? -5.095 6.567 5.101 1.00 78.56 78 ALA A C 1
ATOM 587 O O . ALA A 1 78 ? -4.506 6.570 4.026 1.00 78.56 78 ALA A O 1
ATOM 588 N N . GLY A 1 79 ? -4.815 7.458 6.057 1.00 77.94 79 GLY A N 1
ATOM 589 C CA . GLY A 1 79 ? -3.805 8.510 5.935 1.00 77.94 79 GLY A CA 1
ATOM 590 C C . GLY A 1 79 ? -2.392 7.965 5.707 1.00 77.94 79 GLY A C 1
ATOM 591 O O . GLY A 1 79 ? -1.655 8.489 4.871 1.00 77.94 79 GLY A O 1
ATOM 592 N N . ILE A 1 80 ? -2.031 6.870 6.377 1.00 82.62 80 ILE A N 1
ATOM 593 C CA . ILE A 1 80 ? -0.740 6.195 6.184 1.00 82.62 80 ILE A CA 1
ATOM 594 C C . ILE A 1 80 ? -0.647 5.568 4.783 1.00 82.62 80 ILE A C 1
ATOM 596 O O . ILE A 1 80 ? 0.335 5.791 4.072 1.00 82.62 80 ILE A O 1
ATOM 600 N N . ILE A 1 81 ? -1.679 4.836 4.346 1.00 83.50 81 ILE A N 1
ATOM 601 C CA . ILE A 1 81 ? -1.720 4.208 3.008 1.00 83.50 81 ILE A CA 1
ATOM 602 C C . ILE A 1 81 ? -1.726 5.277 1.900 1.00 83.50 81 ILE A C 1
ATOM 604 O O . ILE A 1 81 ? -1.049 5.146 0.878 1.00 83.50 81 ILE A O 1
ATOM 608 N N . SER A 1 82 ? -2.456 6.368 2.120 1.00 81.88 82 SER A N 1
ATOM 609 C CA . SER A 1 82 ? -2.488 7.554 1.261 1.00 81.88 82 SER A CA 1
ATOM 610 C C . SER A 1 82 ? -1.099 8.183 1.100 1.00 81.88 82 SER A C 1
ATOM 612 O O . SER A 1 82 ? -0.656 8.452 -0.022 1.00 81.88 82 SER A O 1
ATOM 614 N N . SER A 1 83 ? -0.385 8.372 2.214 1.00 82.94 83 SER A N 1
ATOM 615 C CA . SER A 1 83 ? 0.972 8.921 2.216 1.00 82.94 83 SER A CA 1
ATOM 616 C C . SER A 1 83 ? 1.937 8.038 1.423 1.00 82.94 83 SER A C 1
ATOM 618 O O . SER A 1 83 ? 2.675 8.544 0.577 1.00 82.94 83 SER A O 1
ATOM 620 N N . LEU A 1 84 ? 1.883 6.716 1.623 1.00 86.69 84 LEU A N 1
ATOM 621 C CA . LEU A 1 84 ? 2.672 5.754 0.849 1.00 86.69 84 LEU A CA 1
ATOM 622 C C . LEU A 1 84 ? 2.407 5.878 -0.652 1.00 86.69 84 LEU A C 1
ATOM 624 O O . LEU A 1 84 ? 3.333 5.999 -1.452 1.00 86.69 84 LEU A O 1
ATOM 628 N N . SER A 1 85 ? 1.128 5.875 -1.023 1.00 84.94 85 SER A N 1
ATOM 629 C CA . SER A 1 85 ? 0.712 5.932 -2.422 1.00 84.94 85 SER A CA 1
ATOM 630 C C . SER A 1 85 ? 1.197 7.219 -3.094 1.00 84.94 85 SER A C 1
ATOM 632 O O . SER A 1 85 ? 1.705 7.188 -4.213 1.00 84.94 85 SER A O 1
ATOM 634 N N . THR A 1 86 ? 1.121 8.345 -2.382 1.00 82.06 86 THR A N 1
ATOM 635 C CA . THR A 1 86 ? 1.613 9.647 -2.856 1.00 82.06 86 THR A CA 1
ATOM 636 C C . THR A 1 86 ? 3.130 9.648 -3.051 1.00 82.06 86 THR A C 1
ATOM 638 O O . THR A 1 86 ? 3.622 10.155 -4.060 1.00 82.06 86 THR A O 1
ATOM 641 N N . GLN A 1 87 ? 3.885 9.049 -2.126 1.00 84.81 87 GLN A N 1
ATOM 642 C CA . GLN A 1 87 ? 5.344 8.948 -2.236 1.00 84.81 87 GLN A CA 1
ATOM 643 C C . GLN A 1 87 ? 5.766 8.098 -3.443 1.00 84.81 87 GLN A C 1
ATOM 645 O O . GLN A 1 87 ? 6.624 8.526 -4.215 1.00 84.81 87 GLN A O 1
ATOM 650 N N . ILE A 1 88 ? 5.122 6.946 -3.663 1.00 85.38 88 ILE A N 1
ATOM 651 C CA . ILE A 1 88 ? 5.395 6.084 -4.826 1.00 85.38 88 ILE A CA 1
ATOM 652 C C . ILE A 1 88 ? 5.068 6.813 -6.136 1.00 85.38 88 ILE A C 1
ATOM 654 O O . ILE A 1 88 ? 5.866 6.780 -7.073 1.00 85.38 88 ILE A O 1
ATOM 658 N N . LEU A 1 89 ? 3.932 7.517 -6.203 1.00 85.00 89 LEU A N 1
ATOM 659 C CA . LEU A 1 89 ? 3.556 8.311 -7.378 1.00 85.00 89 LEU A CA 1
ATOM 660 C C . LEU A 1 89 ? 4.561 9.433 -7.667 1.00 85.00 89 LEU A C 1
ATOM 662 O O . LEU A 1 89 ? 4.893 9.665 -8.830 1.00 85.00 89 LEU A O 1
ATOM 666 N N . SER A 1 90 ? 5.070 10.104 -6.632 1.00 82.94 90 SER A N 1
ATOM 667 C CA . SER A 1 90 ? 6.089 11.150 -6.774 1.00 82.94 90 SER A CA 1
ATOM 668 C C . SER A 1 90 ? 7.402 10.588 -7.327 1.00 82.94 90 SER A C 1
ATOM 670 O O . SER A 1 90 ? 7.928 11.106 -8.314 1.00 82.94 90 SER A O 1
ATOM 672 N N . LEU A 1 91 ? 7.883 9.473 -6.762 1.00 85.25 91 LEU A N 1
ATOM 673 C CA . LEU A 1 91 ? 9.084 8.784 -7.243 1.00 85.25 91 LEU A CA 1
ATOM 674 C C . LEU A 1 91 ? 8.944 8.356 -8.704 1.00 85.25 91 LEU A C 1
ATOM 676 O O . LEU A 1 91 ? 9.833 8.613 -9.515 1.00 85.25 91 LEU A O 1
ATOM 680 N N . LEU A 1 92 ? 7.810 7.751 -9.055 1.00 83.75 92 LEU A N 1
ATOM 681 C CA . LEU A 1 92 ? 7.536 7.322 -10.421 1.00 83.75 92 LEU A CA 1
ATOM 682 C C . LEU A 1 92 ? 7.457 8.509 -11.385 1.00 83.75 92 LEU A C 1
ATOM 684 O O . LEU A 1 92 ? 8.004 8.442 -12.482 1.00 83.75 92 LEU A O 1
ATOM 688 N N . THR A 1 93 ? 6.813 9.605 -10.982 1.00 82.06 93 THR A N 1
ATOM 689 C CA . THR A 1 93 ? 6.753 10.828 -11.797 1.00 82.06 93 THR A CA 1
ATOM 690 C C . THR A 1 93 ? 8.161 11.358 -12.062 1.00 82.06 93 THR A C 1
ATOM 692 O O . THR A 1 93 ? 8.500 11.645 -13.208 1.00 82.06 93 THR A O 1
ATOM 695 N N . GLY A 1 94 ? 9.011 11.417 -11.031 1.00 81.12 94 GLY A N 1
ATOM 696 C CA . GLY A 1 94 ? 10.416 11.801 -11.172 1.00 81.12 94 GLY A CA 1
ATOM 697 C C . GLY A 1 94 ? 11.197 10.882 -12.116 1.00 81.12 94 GLY A C 1
ATOM 698 O O . GLY A 1 94 ? 11.915 11.372 -12.987 1.00 81.12 94 GLY A O 1
ATOM 699 N N . ALA A 1 95 ? 11.017 9.565 -11.996 1.00 83.06 95 ALA A N 1
ATOM 700 C CA . ALA A 1 95 ? 11.664 8.585 -12.866 1.00 83.06 95 ALA A CA 1
ATOM 701 C C . ALA A 1 95 ? 11.223 8.716 -14.332 1.00 83.06 95 ALA A C 1
ATOM 703 O O . ALA A 1 95 ? 12.057 8.687 -15.234 1.00 83.06 95 ALA A O 1
ATOM 704 N N . LEU A 1 96 ? 9.928 8.924 -14.582 1.00 80.94 96 LEU A N 1
ATOM 705 C CA . LEU A 1 96 ? 9.382 9.076 -15.934 1.00 80.94 96 LEU A CA 1
ATOM 706 C C . LEU A 1 96 ? 9.757 10.407 -16.591 1.00 80.94 96 LEU A C 1
ATOM 708 O O . LEU A 1 96 ? 9.893 10.457 -17.810 1.00 80.94 96 LEU A O 1
ATOM 712 N N . LEU A 1 97 ? 9.960 1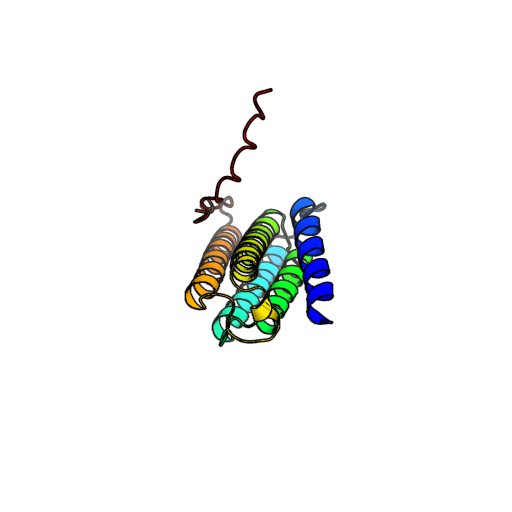1.473 -15.812 1.00 81.31 97 LEU A N 1
ATOM 713 C CA . LEU A 1 97 ? 10.504 12.730 -16.335 1.00 81.31 97 LEU A CA 1
ATOM 714 C C . LEU A 1 97 ? 11.947 12.562 -16.827 1.00 81.31 97 LEU A C 1
ATOM 716 O O . LEU A 1 97 ? 12.328 13.175 -17.821 1.00 81.31 97 LEU A O 1
ATOM 720 N N . GLN A 1 98 ? 12.737 11.726 -16.151 1.00 83.00 98 GLN A N 1
ATOM 721 C CA . GLN A 1 98 ? 14.123 11.441 -16.533 1.00 83.00 98 GLN A CA 1
ATOM 722 C C . GLN A 1 98 ? 14.221 10.387 -17.644 1.00 83.00 98 GLN A C 1
ATOM 724 O O . GLN A 1 98 ? 15.119 10.456 -18.480 1.00 83.00 98 GLN A O 1
ATOM 729 N N . ASN A 1 99 ? 13.296 9.425 -17.674 1.00 79.44 99 ASN A N 1
ATOM 730 C CA . ASN A 1 99 ? 13.239 8.371 -18.680 1.00 79.44 99 ASN A CA 1
ATOM 731 C C . ASN A 1 99 ? 11.784 8.047 -19.085 1.00 79.44 99 ASN A C 1
ATOM 733 O O . ASN A 1 99 ? 11.193 7.077 -18.598 1.00 79.44 99 ASN A O 1
ATOM 737 N N . PRO A 1 100 ? 11.202 8.809 -20.027 1.00 75.31 100 PRO A N 1
ATOM 738 C CA . PRO A 1 100 ? 9.811 8.623 -20.442 1.00 75.31 100 PRO A CA 1
ATOM 739 C C . PRO A 1 100 ? 9.571 7.305 -21.193 1.00 75.31 100 PRO A C 1
ATOM 741 O O . PRO A 1 100 ? 8.445 6.809 -21.227 1.00 75.31 100 PRO A O 1
ATOM 744 N N . LEU A 1 101 ? 10.617 6.702 -21.772 1.00 78.38 101 LEU A N 1
ATOM 745 C CA . LEU A 1 101 ? 10.523 5.401 -22.440 1.00 78.38 101 LEU A CA 1
ATOM 746 C C . LEU A 1 101 ? 10.521 4.226 -21.458 1.00 78.38 101 LEU A C 1
ATOM 748 O O . LEU A 1 101 ? 10.210 3.111 -21.869 1.00 78.38 101 LEU A O 1
ATOM 752 N N . GLY A 1 102 ? 10.779 4.452 -20.167 1.00 73.94 102 GLY A N 1
ATOM 753 C CA . GLY A 1 102 ? 10.729 3.395 -19.155 1.00 73.94 102 GLY A CA 1
ATOM 754 C C . GLY A 1 102 ? 9.334 2.768 -18.970 1.00 73.94 102 GLY A C 1
ATOM 755 O O . GLY A 1 102 ? 9.207 1.671 -18.436 1.00 73.94 102 GLY A O 1
ATOM 756 N N . ILE A 1 103 ? 8.274 3.400 -19.490 1.00 74.38 103 ILE A N 1
ATOM 757 C CA . ILE A 1 103 ? 6.921 2.812 -19.578 1.00 74.38 103 ILE A CA 1
ATOM 758 C C . ILE A 1 103 ? 6.904 1.587 -20.517 1.00 74.38 103 ILE A C 1
ATOM 760 O O . ILE A 1 103 ? 6.017 0.738 -20.428 1.00 74.38 103 ILE A O 1
ATOM 764 N N . LEU A 1 104 ? 7.860 1.503 -21.447 1.00 75.06 104 LEU A N 1
ATOM 765 C CA . LEU A 1 104 ? 7.959 0.435 -22.444 1.00 75.06 104 LEU A CA 1
ATOM 766 C C . LEU A 1 104 ? 8.729 -0.792 -21.934 1.00 75.06 104 LEU A C 1
ATOM 768 O O . LEU A 1 104 ? 8.701 -1.828 -22.596 1.00 75.06 104 LEU A O 1
ATOM 772 N N . GLY A 1 105 ? 9.383 -0.698 -20.773 1.00 72.81 105 GLY A N 1
ATOM 773 C CA . GLY A 1 105 ? 10.098 -1.805 -20.145 1.00 72.81 105 GLY A CA 1
ATOM 774 C C . GLY A 1 105 ? 11.309 -1.355 -19.328 1.00 72.81 105 GLY A C 1
ATOM 775 O O . GLY A 1 105 ? 11.783 -0.227 -19.456 1.00 72.81 105 GLY A O 1
ATOM 776 N N . GLY A 1 106 ? 11.821 -2.277 -18.510 1.00 80.69 106 GLY A N 1
ATOM 777 C CA . GLY A 1 106 ? 12.933 -2.032 -17.592 1.00 80.69 106 GLY A CA 1
ATOM 778 C C . GLY A 1 106 ? 12.490 -1.502 -16.227 1.00 80.69 106 GLY A C 1
ATOM 779 O O . GLY A 1 106 ? 11.341 -1.106 -16.030 1.00 80.69 106 GLY A O 1
ATOM 780 N N . ASN A 1 107 ? 13.418 -1.531 -15.273 1.00 83.50 107 ASN A N 1
ATOM 781 C CA . ASN A 1 107 ? 13.199 -1.026 -13.921 1.00 83.50 107 ASN A CA 1
ATOM 782 C C . ASN A 1 107 ? 13.121 0.503 -13.932 1.00 83.50 107 ASN A C 1
ATOM 784 O O . ASN A 1 107 ? 14.012 1.171 -14.459 1.00 83.50 107 ASN A O 1
ATOM 788 N N . LEU A 1 108 ? 12.054 1.044 -13.347 1.00 81.88 108 LEU A N 1
ATOM 789 C CA . LEU A 1 108 ? 11.805 2.484 -13.261 1.00 81.88 108 LEU A CA 1
ATOM 790 C C . LEU A 1 108 ? 12.301 3.088 -11.955 1.00 81.88 108 LEU A C 1
ATOM 792 O O . LEU A 1 108 ? 12.683 4.254 -11.920 1.00 81.88 108 LEU A O 1
ATOM 796 N N . LEU A 1 109 ? 12.265 2.304 -10.882 1.00 83.94 109 LEU A N 1
ATOM 797 C CA . LEU A 1 109 ? 12.634 2.735 -9.540 1.00 83.94 109 LEU A CA 1
ATOM 798 C C . LEU A 1 109 ? 13.745 1.849 -8.990 1.00 83.94 109 LEU A C 1
ATOM 800 O O . LEU A 1 109 ? 13.893 0.693 -9.380 1.00 83.94 109 LEU A O 1
ATOM 804 N N . ASP A 1 110 ? 14.502 2.366 -8.034 1.00 84.75 110 ASP A N 1
ATOM 805 C CA . ASP A 1 110 ? 15.373 1.510 -7.243 1.00 84.75 110 ASP A CA 1
ATOM 806 C C . ASP A 1 110 ? 14.508 0.598 -6.353 1.00 84.75 110 ASP A C 1
ATOM 808 O O . ASP A 1 110 ? 13.659 1.072 -5.588 1.00 84.75 110 ASP A O 1
ATOM 812 N N . LEU A 1 111 ? 14.708 -0.717 -6.473 1.00 84.94 111 LEU A N 1
ATOM 813 C CA . LEU A 1 111 ? 13.966 -1.720 -5.710 1.00 84.94 111 LEU A CA 1
ATOM 814 C C . LEU A 1 111 ? 14.141 -1.516 -4.198 1.00 84.94 111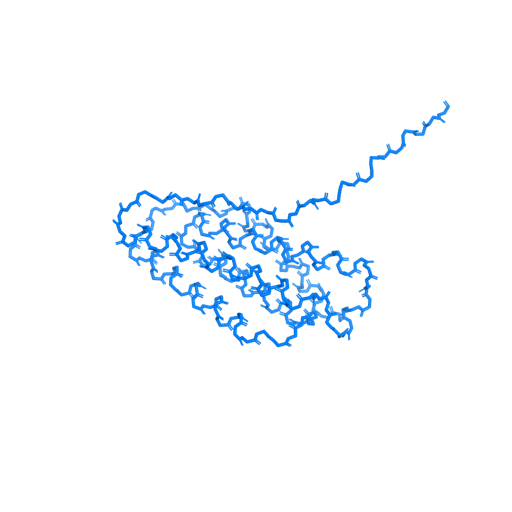 LEU A C 1
ATOM 816 O O . LEU A 1 111 ? 13.178 -1.644 -3.446 1.00 84.94 111 LEU A O 1
ATOM 820 N N . SER A 1 112 ? 15.340 -1.134 -3.748 1.00 87.00 112 SER A N 1
ATOM 821 C CA . SER A 1 112 ? 15.625 -0.892 -2.330 1.00 87.00 112 SER A CA 1
ATOM 822 C C . SER A 1 112 ? 14.838 0.299 -1.777 1.00 87.00 112 SER A C 1
ATOM 824 O O . SER A 1 112 ? 14.346 0.236 -0.649 1.00 87.00 112 SER A O 1
ATOM 826 N N . VAL A 1 113 ? 14.640 1.349 -2.582 1.00 87.12 113 VAL A N 1
ATOM 827 C CA . VAL A 1 113 ? 13.847 2.527 -2.200 1.00 87.12 113 VAL A CA 1
ATOM 828 C C . VAL A 1 113 ? 12.379 2.143 -2.025 1.00 87.12 113 VAL A C 1
ATOM 830 O O . VAL A 1 113 ? 11.774 2.477 -1.004 1.00 87.12 113 VAL A O 1
ATOM 833 N N . LEU A 1 114 ? 11.811 1.398 -2.979 1.00 86.06 114 LEU A N 1
ATOM 834 C CA . LEU A 1 114 ? 10.417 0.955 -2.909 1.00 86.06 114 LEU A CA 1
ATOM 835 C C . LEU A 1 114 ? 10.179 0.006 -1.724 1.00 86.06 114 LEU A C 1
ATOM 837 O O . LEU A 1 114 ? 9.237 0.201 -0.951 1.00 86.06 114 LEU A O 1
ATOM 841 N N . THR A 1 115 ? 11.072 -0.964 -1.529 1.00 88.31 115 THR A N 1
ATOM 842 C CA . THR A 1 115 ? 11.036 -1.894 -0.393 1.00 88.31 115 THR A CA 1
ATOM 843 C C . THR A 1 115 ? 11.158 -1.163 0.944 1.00 88.31 115 THR A C 1
ATOM 845 O O . THR A 1 115 ? 10.420 -1.464 1.883 1.00 88.31 115 THR A O 1
ATOM 848 N N . SER A 1 116 ? 12.035 -0.159 1.047 1.00 89.88 116 SER A N 1
ATOM 849 C CA . SER A 1 116 ? 12.179 0.645 2.266 1.00 89.88 116 SER A CA 1
ATOM 850 C C . SER A 1 116 ? 10.907 1.428 2.598 1.00 89.88 116 SER A C 1
ATOM 852 O O . SER A 1 116 ? 10.527 1.497 3.768 1.00 89.88 116 SER A O 1
ATOM 854 N N . LEU A 1 117 ? 10.241 2.012 1.597 1.00 87.81 117 LEU A N 1
ATOM 855 C CA . LEU A 1 117 ? 8.985 2.741 1.803 1.00 87.81 117 LEU A CA 1
ATOM 856 C C . LEU A 1 117 ? 7.873 1.821 2.315 1.00 87.81 117 LEU A C 1
ATOM 858 O O . LEU A 1 117 ? 7.193 2.155 3.288 1.00 87.81 117 LEU A O 1
ATOM 862 N N . LEU A 1 118 ? 7.716 0.649 1.695 1.00 89.06 118 LEU A N 1
ATOM 863 C CA . LEU A 1 118 ? 6.724 -0.343 2.108 1.00 89.06 118 LEU A CA 1
ATOM 864 C C . LEU A 1 118 ? 6.992 -0.849 3.532 1.00 89.06 118 LEU A C 1
ATOM 866 O O . LEU A 1 118 ? 6.081 -0.848 4.361 1.00 89.06 118 LEU A O 1
ATOM 870 N N . ASN A 1 119 ? 8.244 -1.186 3.854 1.00 89.69 119 ASN A N 1
ATOM 871 C CA . ASN A 1 119 ? 8.635 -1.620 5.198 1.00 89.69 119 ASN A CA 1
ATOM 872 C C . ASN A 1 119 ? 8.411 -0.533 6.261 1.00 89.69 119 ASN A C 1
ATOM 874 O O . ASN A 1 119 ? 7.937 -0.832 7.359 1.00 89.69 119 ASN A O 1
ATOM 878 N N . GLY A 1 120 ? 8.689 0.735 5.940 1.00 87.31 120 GLY A N 1
ATOM 879 C CA . GLY A 1 120 ? 8.419 1.855 6.846 1.00 87.31 120 GLY A CA 1
ATOM 880 C C . GLY A 1 120 ? 6.933 1.981 7.199 1.00 87.31 120 GLY A C 1
ATOM 881 O O . GLY A 1 120 ? 6.577 2.208 8.356 1.00 87.31 120 GLY A O 1
ATOM 882 N N . VAL A 1 121 ? 6.052 1.768 6.222 1.00 87.88 121 VAL A N 1
ATOM 883 C CA . VAL A 1 121 ? 4.596 1.795 6.424 1.00 87.88 121 VAL A CA 1
ATOM 884 C C . VAL A 1 121 ? 4.109 0.582 7.209 1.00 87.88 121 VAL A C 1
ATOM 886 O O . VAL A 1 121 ? 3.307 0.742 8.130 1.00 87.88 121 VAL A O 1
ATOM 889 N N . ILE A 1 122 ? 4.626 -0.612 6.910 1.00 89.75 122 ILE A N 1
ATOM 890 C CA . ILE A 1 122 ? 4.336 -1.831 7.680 1.00 89.75 122 ILE A CA 1
ATOM 891 C C . ILE A 1 122 ? 4.671 -1.620 9.162 1.00 89.75 122 ILE A C 1
ATOM 893 O O . ILE A 1 122 ? 3.857 -1.953 10.028 1.00 89.75 122 ILE A O 1
ATOM 897 N N . ALA A 1 123 ? 5.815 -1.003 9.470 1.00 88.44 123 ALA A N 1
ATOM 898 C CA . ALA A 1 123 ? 6.211 -0.699 10.843 1.00 88.44 123 ALA A CA 1
ATOM 899 C C . ALA A 1 123 ? 5.238 0.274 11.537 1.00 88.44 123 ALA A C 1
ATOM 901 O O . ALA A 1 123 ? 4.822 0.022 12.670 1.00 88.44 123 ALA A O 1
ATOM 902 N N . GLN A 1 124 ? 4.814 1.347 10.857 1.00 86.69 124 GLN A N 1
ATOM 903 C CA . GLN A 1 124 ? 3.838 2.302 11.406 1.00 86.69 124 GLN A CA 1
ATOM 904 C C . GLN A 1 124 ? 2.478 1.647 11.679 1.00 86.69 124 GLN A C 1
ATOM 906 O O . GLN A 1 124 ? 1.903 1.828 12.753 1.00 86.69 124 GLN A O 1
ATOM 911 N N . LEU A 1 125 ? 1.974 0.846 10.738 1.00 88.38 125 LEU A N 1
ATOM 912 C CA . LEU A 1 125 ? 0.711 0.125 10.902 1.00 88.38 125 LEU A CA 1
ATOM 913 C C . LEU A 1 125 ? 0.793 -0.921 12.022 1.00 88.38 125 LEU A C 1
ATOM 915 O O . LEU A 1 125 ? -0.150 -1.068 12.798 1.00 88.38 125 LEU A O 1
ATOM 919 N N . THR A 1 126 ? 1.933 -1.602 12.158 1.00 88.31 126 THR A N 1
ATOM 920 C CA . THR A 1 126 ? 2.183 -2.557 13.248 1.00 88.31 126 THR A CA 1
ATOM 921 C C . THR A 1 126 ? 2.206 -1.862 14.611 1.00 88.31 126 THR A C 1
ATOM 923 O O . THR A 1 126 ? 1.662 -2.391 15.580 1.00 88.31 126 THR A O 1
ATOM 926 N N . ALA A 1 127 ? 2.760 -0.649 14.694 1.00 86.75 127 ALA A N 1
ATOM 927 C CA . ALA A 1 127 ? 2.724 0.147 15.919 1.00 86.75 127 ALA A CA 1
ATOM 928 C C . ALA A 1 127 ? 1.286 0.535 16.312 1.00 86.75 127 ALA A C 1
ATOM 930 O O . ALA A 1 127 ? 0.907 0.383 17.474 1.00 86.75 127 ALA A O 1
ATOM 931 N N . ILE A 1 128 ? 0.459 0.952 15.344 1.00 82.88 128 ILE A N 1
ATOM 932 C CA . ILE A 1 128 ? -0.969 1.234 15.581 1.00 82.88 128 ILE A CA 1
ATOM 933 C C . ILE A 1 128 ? -1.699 -0.028 16.045 1.00 82.88 128 ILE A C 1
ATOM 935 O O . ILE A 1 128 ? -2.485 0.026 16.991 1.00 82.88 128 ILE A O 1
ATOM 939 N N . LEU A 1 129 ? -1.420 -1.177 15.421 1.00 86.56 129 LEU A N 1
ATOM 940 C CA . LEU A 1 129 ? -1.998 -2.456 15.826 1.00 86.56 129 LEU A CA 1
ATOM 941 C C . LEU A 1 129 ? -1.664 -2.771 17.290 1.00 86.56 129 LEU A C 1
ATOM 943 O O . LEU A 1 129 ? -2.564 -3.119 18.054 1.00 86.56 129 LEU A O 1
ATOM 947 N N . ALA A 1 130 ? -0.405 -2.594 17.697 1.00 84.19 130 ALA A N 1
ATOM 948 C CA . ALA A 1 130 ? 0.022 -2.807 19.077 1.00 84.19 130 ALA A CA 1
ATOM 949 C C . ALA A 1 130 ? -0.710 -1.873 20.063 1.00 84.19 130 ALA A C 1
ATOM 951 O O . ALA A 1 130 ? -1.189 -2.324 21.108 1.00 84.19 130 ALA A O 1
ATOM 952 N N . GLN A 1 131 ? -0.873 -0.594 19.714 1.00 81.19 131 GLN A N 1
ATOM 953 C CA . GLN A 1 131 ? -1.601 0.388 20.531 1.00 81.19 131 GLN A CA 1
ATOM 954 C C . GLN A 1 131 ? -3.090 0.029 20.674 1.00 81.19 131 GLN A C 1
ATOM 956 O O . GLN A 1 131 ? -3.623 0.023 21.784 1.00 81.19 131 GLN A O 1
ATOM 961 N N . LEU A 1 132 ? -3.741 -0.385 19.582 1.00 78.69 132 LEU A N 1
ATOM 962 C CA . LEU A 1 132 ? -5.136 -0.843 19.591 1.00 78.69 132 LEU A CA 1
ATOM 963 C C . LEU A 1 132 ? -5.339 -2.100 20.448 1.00 78.69 132 LEU A C 1
ATOM 965 O O . LEU A 1 132 ? -6.350 -2.218 21.136 1.00 78.69 132 LEU A O 1
ATOM 969 N N . THR A 1 133 ? -4.380 -3.031 20.441 1.00 79.12 133 THR A N 1
ATOM 970 C CA . THR A 1 133 ? -4.456 -4.256 21.258 1.00 79.12 133 THR A CA 1
ATOM 971 C C . THR A 1 133 ? -4.177 -4.032 22.744 1.00 79.12 133 THR A C 1
ATOM 973 O O . THR A 1 133 ? -4.553 -4.867 23.561 1.00 79.12 133 THR A O 1
ATOM 976 N N . THR A 1 134 ? -3.537 -2.918 23.106 1.00 74.31 134 THR A N 1
ATOM 977 C CA . THR A 1 134 ? -3.169 -2.587 24.494 1.00 74.31 134 THR A CA 1
ATOM 978 C C . THR A 1 134 ? -4.127 -1.592 25.151 1.00 74.31 134 THR A C 1
ATOM 980 O O . THR A 1 134 ? -3.991 -1.313 26.339 1.00 74.31 134 THR A O 1
ATOM 983 N N . GLY A 1 135 ? -5.105 -1.061 24.405 1.00 60.34 135 GLY A N 1
ATOM 984 C CA . GLY A 1 135 ? -6.043 -0.047 24.899 1.00 60.34 135 GLY A CA 1
ATOM 985 C C . GLY A 1 135 ? -5.393 1.314 25.178 1.00 60.34 135 GLY A C 1
ATOM 986 O O . GLY A 1 135 ? -6.016 2.175 25.798 1.00 60.34 135 GLY A O 1
ATOM 987 N N . LEU A 1 136 ? -4.147 1.512 24.740 1.00 59.16 136 LEU A N 1
ATOM 988 C CA . LEU A 1 136 ? -3.429 2.774 24.864 1.00 59.16 136 LEU A CA 1
ATOM 989 C C . LEU A 1 136 ? -3.927 3.773 23.805 1.00 59.16 136 LEU A C 1
ATOM 991 O O . LEU A 1 136 ? -4.306 3.367 22.703 1.00 59.16 136 LEU A O 1
ATOM 995 N N . PRO A 1 137 ? -3.914 5.087 24.100 1.00 55.53 137 PRO A N 1
ATOM 996 C CA . PRO A 1 137 ? -4.200 6.096 23.091 1.00 55.53 137 PRO A CA 1
ATOM 997 C C . PRO A 1 137 ? -3.218 5.958 21.924 1.00 55.53 137 PRO A C 1
ATOM 999 O O . PRO A 1 137 ? -2.011 5.815 22.124 1.00 55.53 137 PRO A O 1
ATOM 1002 N N . ILE A 1 138 ? -3.749 5.996 20.701 1.00 57.25 138 ILE A N 1
ATOM 1003 C CA . ILE A 1 138 ? -2.950 5.814 19.491 1.00 57.25 138 ILE A CA 1
ATOM 1004 C C . ILE A 1 138 ? -2.044 7.036 19.309 1.00 57.25 138 ILE A C 1
ATOM 1006 O O . ILE A 1 138 ? -2.520 8.126 18.988 1.00 57.25 138 ILE A O 1
ATOM 1010 N N . THR A 1 139 ? -0.738 6.864 19.502 1.00 50.78 139 THR A N 1
ATOM 1011 C CA . THR A 1 139 ? 0.275 7.884 19.219 1.00 50.78 139 THR A CA 1
ATOM 1012 C C . THR A 1 139 ? 0.972 7.519 17.915 1.00 50.78 139 THR A C 1
ATOM 1014 O O . THR A 1 139 ? 1.706 6.535 17.839 1.00 50.78 139 THR A O 1
ATOM 1017 N N . VAL A 1 140 ? 0.723 8.291 16.854 1.00 53.59 140 VAL A N 1
ATOM 1018 C CA . VAL A 1 140 ? 1.433 8.097 15.582 1.00 53.59 140 VAL A CA 1
ATOM 1019 C C . VAL A 1 140 ? 2.829 8.687 15.740 1.00 53.59 140 VAL A C 1
ATOM 1021 O O . VAL A 1 140 ? 2.929 9.888 16.009 1.00 53.59 140 VAL A O 1
ATOM 1024 N N . PRO A 1 141 ? 3.910 7.910 15.570 1.00 46.56 141 PRO A N 1
ATOM 1025 C CA . PRO A 1 141 ? 5.215 8.515 15.370 1.00 46.56 141 PRO A CA 1
ATOM 1026 C C . PRO A 1 141 ? 5.149 9.381 14.100 1.00 46.56 141 PRO A C 1
ATOM 1028 O O . PRO A 1 141 ? 4.589 8.934 13.096 1.00 46.56 141 PRO A O 1
ATOM 1031 N N . PRO A 1 142 ? 5.661 10.623 14.117 1.00 43.84 142 PRO A N 1
ATOM 1032 C CA . PRO A 1 142 ? 5.597 11.496 12.954 1.00 43.84 142 PRO A CA 1
ATOM 1033 C C . PRO A 1 142 ? 6.206 10.794 11.739 1.00 43.84 142 PRO A C 1
ATOM 1035 O O . PRO A 1 142 ? 7.272 10.185 11.828 1.00 43.84 142 PRO A O 1
ATOM 1038 N N . VAL A 1 143 ? 5.518 10.880 10.599 1.00 44.50 143 VAL A N 1
ATOM 1039 C CA . VAL A 1 143 ? 6.051 10.401 9.325 1.00 44.50 143 VAL A CA 1
ATOM 1040 C C . VAL A 1 143 ? 7.268 11.264 9.002 1.00 44.50 143 VAL A C 1
ATOM 1042 O O . VAL A 1 143 ? 7.128 12.413 8.585 1.00 44.50 143 VAL A O 1
ATOM 1045 N N . THR A 1 144 ? 8.474 10.737 9.203 1.00 39.66 144 THR A N 1
ATOM 1046 C CA . THR A 1 144 ? 9.687 11.354 8.664 1.00 39.66 144 THR A CA 1
ATOM 1047 C C . THR A 1 144 ? 9.677 11.138 7.160 1.00 39.66 144 THR A C 1
ATOM 1049 O O . THR A 1 144 ? 10.106 10.097 6.675 1.00 39.66 144 THR A O 1
ATOM 1052 N N . LEU A 1 145 ? 9.116 12.102 6.433 1.00 40.66 145 LEU A N 1
ATOM 1053 C CA . LEU A 1 145 ? 9.214 12.200 4.980 1.00 40.66 145 LEU A CA 1
ATOM 1054 C C . LEU A 1 145 ? 10.690 12.389 4.595 1.00 40.66 145 LEU A C 1
ATOM 1056 O O . LEU A 1 145 ? 11.253 13.436 4.918 1.00 40.66 145 LEU A O 1
ATOM 1060 N N . PRO A 1 146 ? 11.322 11.472 3.844 1.00 38.75 146 PRO A N 1
ATOM 1061 C CA . PRO A 1 146 ? 12.520 11.801 3.097 1.00 38.75 146 PRO A CA 1
ATOM 1062 C C . PRO A 1 146 ? 12.073 12.413 1.766 1.00 38.75 146 PRO A C 1
ATOM 1064 O O . PRO A 1 146 ? 12.247 11.820 0.709 1.00 38.75 146 PRO A O 1
ATOM 1067 N N . VAL A 1 147 ? 11.408 13.568 1.800 1.00 37.31 147 VAL A N 1
ATOM 1068 C CA . VAL A 1 147 ? 11.048 14.279 0.568 1.00 37.31 147 VAL A CA 1
ATOM 1069 C C . VAL A 1 147 ? 11.292 15.761 0.780 1.00 37.31 147 VAL A C 1
ATOM 1071 O O . VAL A 1 147 ? 10.392 16.530 1.111 1.00 37.31 147 VAL A O 1
ATOM 1074 N N . SER A 1 148 ? 12.533 16.175 0.540 1.00 34.22 148 SER A N 1
ATOM 1075 C CA . SER A 1 148 ? 12.745 17.492 -0.045 1.00 34.22 148 SER A CA 1
ATOM 1076 C C . SER A 1 148 ? 11.999 17.478 -1.376 1.00 34.22 148 SER A C 1
ATOM 1078 O O . SER A 1 148 ? 12.456 16.848 -2.330 1.00 34.22 148 SER A O 1
ATOM 1080 N N . LEU A 1 149 ? 10.821 18.107 -1.442 1.00 35.50 149 LEU A N 1
ATOM 1081 C CA . LEU A 1 149 ? 10.267 18.472 -2.740 1.00 35.50 149 LEU A CA 1
ATOM 1082 C C . LEU A 1 149 ? 11.364 19.270 -3.457 1.00 35.50 149 LEU A C 1
ATOM 1084 O O . LEU A 1 149 ? 11.886 20.213 -2.851 1.00 35.50 149 LEU A O 1
ATOM 1088 N N . PRO A 1 150 ? 11.731 18.949 -4.709 1.00 34.25 150 PRO A N 1
ATOM 1089 C CA . PRO A 1 150 ? 12.439 19.930 -5.503 1.00 34.25 150 PRO A CA 1
ATOM 1090 C C . PRO A 1 150 ? 11.518 21.147 -5.559 1.00 34.25 150 PRO A C 1
ATOM 1092 O O . PRO A 1 150 ? 10.395 21.078 -6.061 1.00 34.25 150 PRO A O 1
ATOM 1095 N N . THR A 1 151 ? 11.958 22.243 -4.949 1.00 42.06 151 THR A N 1
ATOM 1096 C CA . THR A 1 151 ? 11.323 23.544 -5.097 1.00 42.06 151 THR A CA 1
ATOM 1097 C C . THR A 1 151 ? 11.186 23.797 -6.591 1.00 42.06 151 THR A C 1
ATOM 1099 O O . THR A 1 151 ? 12.197 23.879 -7.292 1.00 42.06 151 THR A O 1
ATOM 1102 N N . LEU A 1 152 ? 9.948 23.871 -7.085 1.00 35.31 152 LEU A N 1
ATOM 1103 C CA . LEU A 1 152 ? 9.663 24.410 -8.411 1.00 35.31 152 LEU A CA 1
ATOM 1104 C C . LEU A 1 152 ? 10.460 25.716 -8.562 1.00 35.31 152 LEU A C 1
ATOM 1106 O O . LEU A 1 152 ? 10.395 26.550 -7.651 1.00 35.31 152 LEU A O 1
ATOM 1110 N N . PRO A 1 153 ? 11.233 25.909 -9.646 1.00 39.97 153 PRO A N 1
ATOM 1111 C CA . PRO A 1 153 ? 11.892 27.183 -9.867 1.00 39.97 153 PRO A CA 1
ATOM 1112 C C . PRO A 1 153 ? 10.810 28.263 -9.945 1.00 39.97 153 PRO A C 1
ATOM 1114 O O . PRO A 1 153 ? 9.863 28.164 -10.727 1.00 39.97 153 PRO A O 1
ATOM 1117 N N . VAL A 1 154 ? 10.929 29.263 -9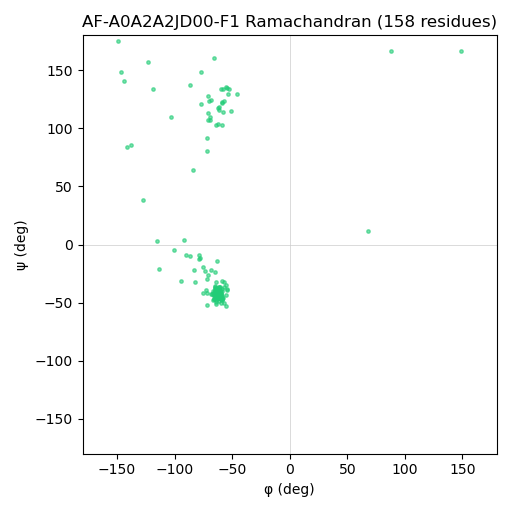.073 1.00 51.69 154 VAL A N 1
ATOM 1118 C CA . VAL A 1 154 ? 10.075 30.453 -9.052 1.00 51.69 154 VAL A CA 1
ATOM 1119 C C . VAL A 1 154 ? 10.083 31.071 -10.457 1.00 51.69 154 VAL A C 1
ATOM 1121 O O . VAL A 1 154 ? 11.165 31.194 -11.039 1.00 51.69 154 VAL A O 1
ATOM 1124 N N . PRO A 1 155 ? 8.928 31.456 -11.033 1.00 44.91 155 PRO A N 1
ATOM 1125 C CA . PRO A 1 155 ? 8.912 32.131 -12.323 1.00 44.91 155 PRO A CA 1
ATOM 1126 C C . PRO A 1 155 ? 9.725 33.426 -12.223 1.00 44.91 155 PRO A C 1
ATOM 1128 O O . PRO A 1 155 ? 9.449 34.288 -11.390 1.00 44.91 155 PRO A O 1
ATOM 1131 N N . ILE A 1 156 ? 10.755 33.531 -13.064 1.00 49.78 156 ILE A N 1
ATOM 1132 C CA . ILE A 1 156 ? 11.576 34.732 -13.223 1.00 49.78 156 ILE A CA 1
ATOM 1133 C C . ILE A 1 156 ? 10.631 35.881 -13.608 1.00 49.78 156 ILE A C 1
ATOM 1135 O O . ILE A 1 156 ? 9.926 35.751 -14.614 1.00 49.78 156 ILE A O 1
ATOM 1139 N N . PRO A 1 157 ? 10.585 3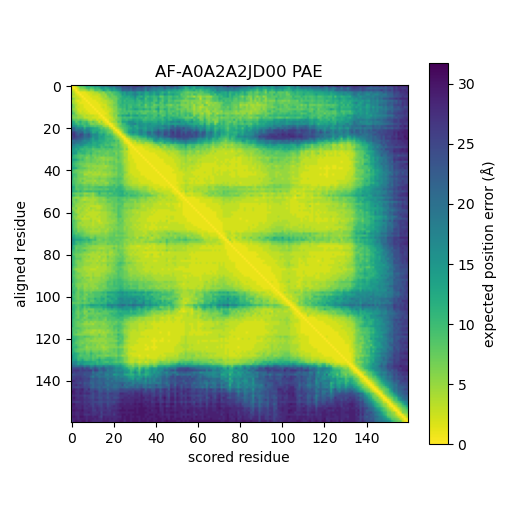6.998 -12.860 1.00 47.34 157 PRO A N 1
ATOM 1140 C CA . PRO A 1 157 ? 9.870 38.180 -13.313 1.00 47.34 157 PRO A CA 1
ATOM 1141 C C . PRO A 1 157 ? 10.518 38.661 -14.613 1.00 47.34 157 PRO A C 1
ATOM 1143 O O . PRO A 1 157 ? 11.701 39.002 -14.633 1.00 47.34 157 PRO A O 1
ATOM 1146 N N . LEU A 1 158 ? 9.751 38.666 -15.702 1.00 44.78 158 LEU A N 1
ATOM 1147 C CA . LEU A 1 158 ? 10.119 39.374 -16.923 1.00 44.78 158 LEU A CA 1
ATOM 1148 C C . LEU A 1 158 ? 10.210 40.865 -16.580 1.00 44.78 158 LEU A C 1
ATOM 1150 O O . LEU A 1 158 ? 9.189 41.524 -16.397 1.00 44.78 158 LEU A O 1
ATOM 1154 N N . LEU A 1 159 ? 11.436 41.371 -16.449 1.00 46.34 159 LEU A N 1
ATOM 1155 C CA . LEU A 1 159 ? 11.704 42.804 -16.449 1.00 46.34 159 LEU A CA 1
ATOM 1156 C C . LEU A 1 159 ? 11.489 43.310 -17.881 1.00 46.34 159 LEU A C 1
ATOM 1158 O O . LEU A 1 159 ? 12.265 42.981 -18.779 1.00 46.34 159 LEU A O 1
ATOM 1162 N N . LEU A 1 160 ? 10.387 44.039 -18.067 1.00 45.12 160 LEU A N 1
ATOM 1163 C CA . LEU A 1 160 ? 10.175 44.990 -19.160 1.00 45.12 160 LEU A CA 1
ATOM 1164 C C . LEU A 1 160 ? 10.926 46.289 -18.858 1.00 45.12 160 LEU A C 1
ATOM 1166 O O . LEU A 1 160 ? 10.914 46.699 -17.674 1.00 45.12 160 LEU A O 1
#

Organism: NCBI:txid2018661